Protein AF-A0A7X3WJG6-F1 (afdb_monomer_lite)

Foldseek 3Di:
DPPPVVVVVVVVVVVVVVVVVVVVVVVVVVVVVVQCVVPHPPSDDDPPDPDPPLFDAQALLDQVVLVVVVNRHHGPPDDDDDDDDPPPCSVVSVVSSCVSCVVVVHDDDDDDPPPPDDPPPDDD

Structure (mmCIF, N/CA/C/O backbone):
data_AF-A0A7X3WJG6-F1
#
_entry.id   AF-A0A7X3WJG6-F1
#
loop_
_atom_site.group_PDB
_atom_site.id
_atom_site.type_symbol
_atom_site.label_atom_id
_atom_site.label_alt_id
_atom_site.label_comp_id
_atom_site.label_asym_id
_atom_site.label_entity_id
_atom_site.label_seq_id
_atom_site.pdbx_PDB_ins_code
_atom_site.Cartn_x
_atom_site.Cartn_y
_atom_site.Cartn_z
_atom_site.occupancy
_atom_site.B_iso_or_equiv
_atom_site.auth_seq_id
_atom_site.auth_comp_id
_atom_site.auth_asym_id
_atom_site.auth_atom_id
_atom_site.pdbx_PDB_model_num
ATOM 1 N N . MET A 1 1 ? -24.813 3.597 69.328 1.00 50.94 1 MET A N 1
ATOM 2 C CA . MET A 1 1 ? -25.637 4.396 68.397 1.00 50.94 1 MET A CA 1
ATOM 3 C C . MET A 1 1 ? -24.765 5.347 67.561 1.00 50.94 1 MET A C 1
ATOM 5 O O . MET A 1 1 ? -25.091 6.511 67.450 1.00 50.94 1 MET A O 1
ATOM 9 N N . ALA A 1 2 ? -23.630 4.885 67.010 1.00 55.91 2 ALA A N 1
ATOM 10 C CA . ALA A 1 2 ? -22.631 5.756 66.356 1.00 55.91 2 ALA A CA 1
ATOM 11 C C . ALA A 1 2 ? -22.062 5.136 65.061 1.00 55.91 2 ALA A C 1
ATOM 13 O O . ALA A 1 2 ? -20.887 5.307 64.746 1.00 55.91 2 ALA A O 1
ATOM 14 N N . LYS A 1 3 ? -22.870 4.319 64.370 1.00 54.25 3 LYS A N 1
ATOM 15 C CA . LYS A 1 3 ? -22.493 3.693 63.092 1.00 54.25 3 LYS A CA 1
ATOM 16 C C . LYS A 1 3 ? -23.187 4.334 61.880 1.00 54.25 3 LYS A C 1
ATOM 18 O O . LYS A 1 3 ? -22.618 4.237 60.804 1.00 54.25 3 LYS A O 1
ATOM 23 N N . ASP A 1 4 ? -24.304 5.045 62.067 1.00 60.06 4 ASP A N 1
ATOM 24 C CA . ASP A 1 4 ? -25.096 5.618 60.963 1.00 60.06 4 ASP A CA 1
ATOM 25 C C . ASP A 1 4 ? -24.482 6.884 60.334 1.00 60.06 4 ASP A C 1
ATOM 27 O O . ASP A 1 4 ? -24.547 7.052 59.11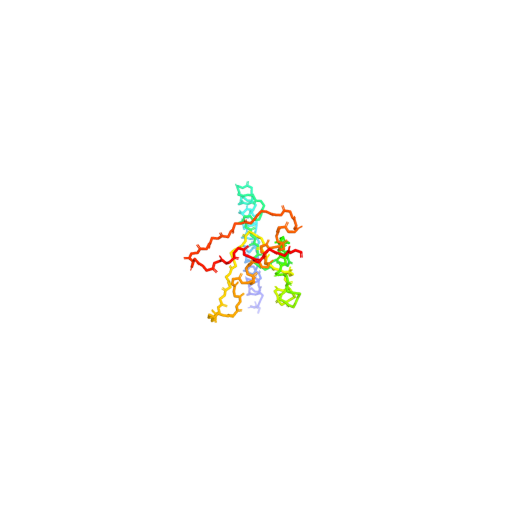7 1.00 60.06 4 ASP A O 1
ATOM 31 N N . ASP A 1 5 ? -23.804 7.735 61.114 1.00 61.56 5 ASP A N 1
ATOM 32 C CA . ASP A 1 5 ? -23.252 8.999 60.590 1.00 61.56 5 ASP A CA 1
ATOM 33 C C . ASP A 1 5 ? -22.064 8.799 59.631 1.00 61.56 5 ASP A C 1
ATOM 35 O O . ASP A 1 5 ? -21.880 9.578 58.700 1.00 61.56 5 ASP A O 1
ATOM 39 N N . ARG A 1 6 ? -21.253 7.744 59.809 1.00 62.53 6 ARG A N 1
ATOM 40 C CA . ARG A 1 6 ? -20.094 7.484 58.926 1.00 62.53 6 ARG A CA 1
ATOM 41 C C . ARG A 1 6 ? -20.511 6.955 57.556 1.00 62.53 6 ARG A C 1
ATOM 43 O O . ARG A 1 6 ? -19.930 7.349 56.553 1.00 62.53 6 ARG A O 1
ATOM 50 N N . THR A 1 7 ? -21.547 6.122 57.515 1.00 62.91 7 THR A N 1
ATOM 51 C CA . THR A 1 7 ? -22.096 5.564 56.272 1.00 62.91 7 THR A CA 1
ATOM 52 C C . THR A 1 7 ? -22.787 6.609 55.395 1.00 62.91 7 THR A C 1
ATOM 54 O O . THR A 1 7 ? -22.826 6.445 54.178 1.00 62.91 7 THR A O 1
ATOM 57 N N . ASN A 1 8 ? -23.304 7.698 55.976 1.00 62.88 8 ASN A N 1
ATOM 58 C CA . ASN A 1 8 ? -23.952 8.759 55.203 1.00 62.88 8 ASN A CA 1
ATOM 59 C C . ASN A 1 8 ? -22.929 9.677 54.508 1.00 62.88 8 ASN A C 1
ATOM 61 O O . ASN A 1 8 ? -23.099 10.021 53.343 1.00 62.88 8 ASN A O 1
ATOM 65 N N . VAL A 1 9 ? -21.814 9.979 55.183 1.00 68.12 9 VAL A N 1
ATOM 66 C CA . VAL A 1 9 ? -20.720 10.800 54.631 1.00 68.12 9 VAL A CA 1
ATOM 67 C C . VAL A 1 9 ? -19.986 10.082 53.489 1.00 68.12 9 VAL A C 1
ATOM 69 O O . VAL A 1 9 ? -19.663 10.702 52.479 1.00 68.12 9 VAL A O 1
ATOM 72 N N . GLU A 1 10 ? -19.762 8.769 53.599 1.00 63.91 10 GLU A N 1
ATOM 73 C CA . GLU A 1 10 ? -19.140 7.967 52.529 1.00 63.91 10 GLU A CA 1
ATOM 74 C C . GLU A 1 10 ? -20.019 7.895 51.265 1.00 63.91 10 GLU A C 1
ATOM 76 O O . GLU A 1 10 ? -19.512 7.990 50.144 1.00 63.91 10 GLU A O 1
ATOM 81 N N . ASN A 1 11 ? -21.344 7.804 51.428 1.00 66.31 11 ASN A N 1
ATOM 82 C CA . ASN A 1 11 ? -22.280 7.832 50.302 1.00 66.31 11 ASN A CA 1
ATOM 83 C C . ASN A 1 11 ? -22.334 9.209 49.622 1.00 66.31 11 ASN A C 1
ATOM 85 O O . ASN A 1 11 ? -22.361 9.273 48.392 1.00 66.31 11 ASN A O 1
ATOM 89 N N . GLU A 1 12 ? -22.295 10.302 50.386 1.00 68.25 12 GLU A N 1
ATOM 90 C CA . GLU A 1 12 ?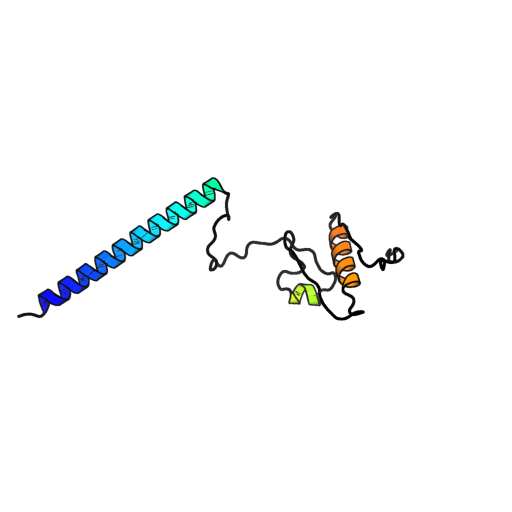 -22.297 11.672 49.853 1.00 68.25 12 GLU A CA 1
ATOM 91 C C . GLU A 1 12 ? -21.010 11.999 49.071 1.00 68.25 12 GLU A C 1
ATOM 93 O O . GLU A 1 12 ? -21.089 12.534 47.962 1.00 68.25 12 GLU A O 1
ATOM 98 N N . LEU A 1 13 ? -19.841 11.579 49.574 1.00 67.25 13 LEU A N 1
ATOM 99 C CA . LEU A 1 13 ? -18.549 11.715 48.882 1.00 67.25 13 LEU A CA 1
ATOM 100 C C . LEU A 1 13 ? -18.530 10.956 47.543 1.00 67.25 13 LEU A C 1
ATOM 102 O O . LEU A 1 13 ? -18.117 11.505 46.520 1.00 67.25 13 LEU A O 1
ATOM 106 N N . SER A 1 14 ? -19.045 9.721 47.519 1.00 67.19 14 SER A N 1
ATOM 107 C CA . SER A 1 14 ? -19.108 8.920 46.287 1.00 67.19 14 SER A CA 1
ATOM 108 C C . SER A 1 14 ? -20.068 9.505 45.237 1.00 67.19 14 SER A C 1
ATOM 110 O O . SER A 1 14 ? -19.825 9.396 44.031 1.00 67.19 14 SER A O 1
ATOM 112 N N . ALA A 1 15 ? -21.139 10.178 45.671 1.00 74.62 15 ALA A N 1
ATOM 113 C CA . ALA A 1 15 ? -22.098 10.831 44.786 1.00 74.62 15 ALA A CA 1
ATOM 114 C C . ALA A 1 15 ? -21.526 12.112 44.148 1.00 74.62 15 ALA A C 1
ATOM 116 O O . ALA A 1 15 ? -21.744 12.359 42.957 1.00 74.62 15 ALA A O 1
ATOM 117 N N . GLU A 1 16 ? -20.753 12.905 44.899 1.00 75.50 16 GLU A N 1
ATOM 118 C CA . GLU A 1 16 ? -20.049 14.078 44.364 1.00 75.50 16 GLU A CA 1
ATOM 119 C C . GLU A 1 16 ? -18.953 13.694 43.363 1.00 75.50 16 GLU A C 1
ATOM 121 O O . GLU A 1 16 ? -18.815 14.337 42.318 1.00 75.50 16 GLU A O 1
ATOM 126 N N . GLU A 1 17 ? -18.212 12.614 43.620 1.00 75.06 17 GLU A N 1
ATOM 127 C CA . GLU A 1 17 ? -17.209 12.094 42.686 1.00 75.06 17 GLU A CA 1
ATOM 128 C C . GLU A 1 17 ? -17.835 11.623 41.368 1.00 75.06 17 GLU A C 1
ATOM 130 O O . GLU A 1 17 ? -17.329 11.951 40.289 1.00 75.06 17 GLU A O 1
ATOM 135 N N . GLN A 1 18 ? -18.973 10.925 41.429 1.00 76.38 18 GLN A N 1
ATOM 136 C CA . GLN A 1 18 ? -19.709 10.510 40.231 1.00 76.38 18 GLN A CA 1
ATOM 137 C C . GLN A 1 18 ? -20.286 11.701 39.460 1.00 76.38 18 GLN A C 1
ATOM 139 O O . GLN A 1 18 ? -20.223 11.729 38.227 1.00 76.38 18 GLN A O 1
ATOM 144 N N . LYS A 1 19 ? -20.791 12.719 40.165 1.00 81.38 19 LYS A N 1
ATOM 145 C CA . LYS A 1 19 ? -21.271 13.962 39.549 1.00 81.38 19 LYS A CA 1
ATOM 146 C C . LYS A 1 19 ? -20.133 14.710 38.847 1.00 81.38 19 LYS A C 1
ATOM 148 O O . LYS A 1 19 ? -20.279 15.091 37.686 1.00 81.38 19 LYS A O 1
ATOM 153 N N . ASN A 1 20 ? -18.974 14.830 39.493 1.00 83.94 20 ASN A N 1
ATOM 154 C CA . ASN A 1 20 ? -17.781 15.446 38.910 1.00 83.94 20 ASN A CA 1
ATOM 155 C C . ASN A 1 20 ? -17.252 14.660 37.702 1.00 83.94 20 ASN A C 1
ATOM 157 O O . ASN A 1 20 ? -16.844 15.256 36.704 1.00 83.94 20 ASN A O 1
ATOM 161 N N . ALA A 1 21 ? -17.272 13.326 37.752 1.00 81.56 21 ALA A N 1
ATOM 162 C CA . ALA A 1 21 ? -16.908 12.486 36.615 1.00 81.56 21 ALA A CA 1
ATOM 163 C C . ALA A 1 21 ? -17.867 12.689 35.428 1.00 81.56 21 ALA A C 1
ATOM 165 O O . ALA A 1 21 ? -17.417 12.782 34.283 1.00 81.56 21 ALA A O 1
ATOM 166 N N . ALA A 1 22 ? -19.171 12.823 35.688 1.00 86.38 22 ALA A N 1
ATOM 167 C CA . ALA A 1 22 ? -20.176 13.090 34.662 1.00 86.38 22 ALA A CA 1
ATOM 168 C C . ALA A 1 22 ? -20.026 14.487 34.029 1.00 86.38 22 ALA A C 1
ATOM 170 O O . ALA A 1 22 ? -20.125 14.618 32.806 1.00 86.38 22 ALA A O 1
ATOM 171 N N . GLU A 1 23 ? -19.738 15.523 34.824 1.00 87.56 23 GLU A N 1
ATOM 172 C CA . GLU A 1 23 ? -19.485 16.878 34.313 1.00 87.56 23 GLU A CA 1
ATOM 173 C C . GLU A 1 23 ? -18.200 16.953 33.482 1.00 87.56 23 GLU A C 1
ATOM 175 O O . GLU A 1 23 ? -18.211 17.505 32.379 1.00 87.56 23 GLU A O 1
ATOM 180 N N . LYS A 1 24 ? -17.116 16.311 33.940 1.00 84.56 24 LYS A N 1
ATOM 181 C CA . LYS A 1 24 ? -15.872 16.186 33.163 1.00 84.56 24 LYS A CA 1
ATOM 182 C C . LYS A 1 24 ? -16.116 15.494 31.824 1.00 84.56 24 LYS A C 1
ATOM 184 O O . LYS A 1 24 ? -15.591 15.935 30.806 1.00 84.56 24 LYS A O 1
ATOM 189 N N . ARG A 1 25 ? -16.944 14.446 31.798 1.00 85.19 25 ARG A N 1
ATOM 190 C CA . ARG A 1 25 ? -17.279 13.720 30.564 1.00 85.19 25 ARG A CA 1
ATOM 191 C C . ARG A 1 25 ? -18.050 14.597 29.577 1.00 85.19 25 ARG A C 1
ATOM 193 O O . ARG A 1 25 ? -17.683 14.643 28.409 1.00 85.19 25 ARG A O 1
ATOM 200 N N . LYS A 1 26 ? -19.023 15.381 30.059 1.00 88.44 26 LYS A N 1
ATOM 201 C CA . LYS A 1 26 ? -19.725 16.386 29.240 1.00 88.44 26 LYS A CA 1
ATOM 202 C C . LYS A 1 26 ? -18.781 17.444 28.668 1.00 88.44 26 LYS A C 1
ATOM 204 O O . LYS A 1 26 ? -18.902 17.778 27.493 1.00 88.44 26 LYS A O 1
ATOM 209 N N . ALA A 1 27 ? -17.852 17.963 29.472 1.00 89.69 27 ALA A N 1
ATOM 210 C CA . ALA A 1 27 ? -16.875 18.948 29.009 1.00 89.69 27 ALA A CA 1
ATOM 211 C C . ALA A 1 27 ? -15.956 18.369 27.918 1.00 89.69 27 ALA A C 1
ATOM 213 O O . ALA A 1 27 ? -15.685 19.032 26.918 1.00 89.69 27 ALA A O 1
ATOM 214 N N . VAL A 1 28 ? -15.535 17.109 28.074 1.00 86.19 28 VAL A N 1
ATOM 215 C CA . VAL A 1 28 ? -14.751 16.381 27.067 1.00 86.19 28 VAL A CA 1
ATOM 216 C C . VAL A 1 28 ? -15.541 16.203 25.768 1.00 86.19 28 VAL A C 1
ATOM 218 O O . VAL A 1 28 ? -15.019 16.520 24.702 1.00 86.19 28 VAL A O 1
ATOM 221 N N . ASP A 1 29 ? -16.802 15.773 25.832 1.00 86.19 29 ASP A N 1
ATOM 222 C CA . ASP A 1 29 ? -17.635 15.570 24.637 1.00 86.19 29 ASP A CA 1
ATOM 223 C C . ASP A 1 29 ? -17.919 16.897 23.895 1.00 86.19 29 ASP A C 1
ATOM 225 O O . ASP A 1 29 ? -17.939 16.948 22.660 1.00 86.19 29 ASP A O 1
ATOM 229 N N . GLN A 1 30 ? -18.066 18.005 24.633 1.00 90.50 30 GLN A N 1
ATOM 230 C CA . GLN A 1 30 ? -18.182 19.347 24.053 1.00 90.50 30 GLN A CA 1
ATOM 231 C C . GLN A 1 30 ? -16.889 19.803 23.372 1.00 90.50 30 GLN A C 1
ATOM 233 O O . GLN A 1 30 ? -16.947 20.340 22.265 1.00 90.50 30 GLN A O 1
ATOM 238 N N . ALA A 1 31 ? -15.731 19.581 23.998 1.00 87.38 31 ALA A N 1
ATOM 239 C CA . ALA A 1 31 ? -14.436 19.909 23.406 1.00 87.38 31 ALA A CA 1
ATOM 240 C C . ALA A 1 31 ? -14.185 19.098 22.123 1.00 87.38 31 ALA A C 1
ATOM 242 O O . ALA A 1 31 ? -13.780 19.664 21.110 1.00 87.38 31 ALA A O 1
ATOM 243 N N . ILE A 1 32 ? -14.514 17.802 22.136 1.00 86.31 32 ILE A N 1
ATOM 244 C CA . ILE A 1 32 ? -14.460 16.926 20.956 1.00 86.31 32 ILE A CA 1
ATOM 245 C C . ILE A 1 32 ? -15.317 17.504 19.821 1.00 86.31 32 ILE A C 1
ATOM 247 O O . ILE A 1 32 ? -14.825 17.690 18.710 1.00 86.31 32 ILE A O 1
ATOM 251 N N . SER A 1 33 ? -16.559 17.891 20.121 1.00 86.38 33 SER A N 1
ATOM 252 C CA . SER A 1 33 ? -17.479 18.474 19.134 1.00 86.38 33 SER A CA 1
ATOM 253 C C . SER A 1 33 ? -16.972 19.805 18.555 1.00 86.38 33 SER A C 1
ATOM 255 O O . SER A 1 33 ? -17.173 20.097 17.375 1.00 86.38 33 SER A O 1
ATOM 257 N N . GLN A 1 34 ? -16.308 20.635 19.369 1.00 89.38 34 GLN A N 1
ATOM 258 C CA . GLN A 1 34 ? -15.703 21.888 18.901 1.00 89.38 34 GLN A CA 1
ATOM 259 C C . GLN A 1 34 ? -14.538 21.631 17.940 1.00 89.38 34 GLN A C 1
ATOM 261 O O . GLN A 1 34 ? -14.442 22.302 16.912 1.00 89.38 34 GLN A O 1
ATOM 266 N N . VAL A 1 35 ? -13.691 20.641 18.241 1.00 86.81 35 VAL A N 1
ATOM 267 C CA . VAL A 1 35 ? -12.572 20.241 17.377 1.00 86.81 35 VAL A CA 1
ATOM 268 C C . VAL A 1 35 ? -13.087 19.695 16.043 1.00 86.81 35 VAL A C 1
ATOM 270 O O . VAL A 1 35 ? -12.622 20.135 14.994 1.00 86.81 35 VAL A O 1
ATOM 273 N N . GLU A 1 36 ? -14.099 18.825 16.047 1.00 87.12 36 GLU A N 1
ATOM 274 C CA . GLU A 1 36 ? -14.685 18.303 14.802 1.00 87.12 36 GLU A CA 1
ATOM 275 C C . GLU A 1 36 ? -15.314 19.399 13.932 1.00 87.12 36 GLU A C 1
ATOM 277 O O . GLU A 1 36 ? -15.201 19.365 12.705 1.00 87.12 36 GLU A O 1
ATOM 282 N N . ARG A 1 37 ? -15.956 20.405 14.542 1.00 86.94 37 ARG A N 1
ATOM 283 C CA . ARG A 1 37 ? -16.540 21.530 13.797 1.00 86.94 37 ARG A CA 1
ATOM 284 C C . ARG A 1 37 ? -15.476 22.439 13.178 1.00 86.94 37 ARG A C 1
ATOM 286 O O . ARG A 1 37 ? -15.708 22.979 12.100 1.00 86.94 37 ARG A O 1
ATOM 293 N N . ALA A 1 38 ? -14.351 22.635 13.863 1.00 88.81 38 ALA A N 1
ATOM 294 C CA . ALA A 1 38 ? -13.279 23.516 13.408 1.00 88.81 38 ALA A CA 1
ATOM 295 C C . ALA A 1 38 ? -12.361 22.860 12.361 1.00 88.81 38 ALA A C 1
ATOM 297 O O . ALA A 1 38 ? -11.940 23.534 11.425 1.00 88.81 38 ALA A O 1
ATOM 298 N N . TYR A 1 39 ? -12.067 21.563 12.505 1.00 85.31 39 TYR A N 1
ATOM 299 C CA . TYR A 1 39 ? -11.040 20.866 11.716 1.00 85.31 39 TYR A CA 1
ATOM 300 C C . TYR A 1 39 ? -11.583 19.725 10.841 1.00 85.31 39 TYR A C 1
ATOM 302 O O . TYR A 1 39 ? -10.834 19.141 10.062 1.00 85.31 39 TYR A O 1
ATOM 310 N N . GLY A 1 40 ? -12.883 19.430 10.924 1.00 79.50 40 GLY A N 1
ATOM 311 C CA . GLY A 1 40 ? -13.547 18.388 10.145 1.00 79.50 40 GLY A CA 1
ATOM 312 C C . GLY A 1 40 ? -13.761 17.084 10.918 1.00 79.50 40 GLY A C 1
ATOM 313 O O . GLY A 1 40 ? -13.167 16.835 11.970 1.00 79.50 40 GLY A O 1
ATOM 314 N N . LYS A 1 41 ? -14.642 16.228 10.381 1.00 75.69 41 LYS A N 1
ATOM 315 C CA . LYS A 1 41 ? -14.923 14.900 10.949 1.00 75.69 41 LYS A CA 1
ATOM 316 C C . LYS A 1 41 ? -13.644 14.063 10.987 1.00 75.69 41 LYS A C 1
ATOM 318 O O . LYS A 1 41 ? -12.955 13.957 9.977 1.00 75.69 41 LYS A O 1
ATOM 323 N N . GLY A 1 42 ? -13.353 13.458 12.138 1.00 70.12 42 GLY A N 1
ATOM 324 C CA . GLY A 1 42 ? -12.160 12.630 12.323 1.00 70.12 42 GLY A CA 1
ATOM 325 C C . GLY A 1 42 ? -10.890 13.376 12.738 1.00 70.12 42 GLY A C 1
ATOM 326 O O . GLY A 1 42 ? -9.850 12.742 12.887 1.00 70.12 42 GLY A O 1
ATOM 327 N N . ALA A 1 43 ? -10.959 14.691 12.976 1.00 74.88 43 ALA A N 1
ATOM 328 C CA . ALA A 1 43 ? -9.840 15.463 13.528 1.00 74.88 43 ALA A CA 1
ATOM 329 C C . ALA A 1 43 ? -9.466 15.044 14.963 1.00 74.88 43 ALA A C 1
ATOM 331 O O . ALA A 1 43 ? -8.334 15.240 15.402 1.00 74.88 43 ALA A O 1
ATOM 332 N N . ILE A 1 44 ? -10.413 14.454 15.692 1.00 79.19 44 ILE A N 1
ATOM 333 C CA . ILE A 1 44 ? -10.188 13.829 16.989 1.00 79.19 44 ILE A CA 1
ATOM 334 C C . ILE A 1 44 ? -10.967 12.517 17.030 1.00 79.19 44 ILE A C 1
ATOM 336 O O . ILE A 1 44 ? -12.135 12.458 16.658 1.00 79.19 44 ILE A O 1
ATOM 340 N N . MET A 1 45 ? -10.301 11.443 17.436 1.00 73.88 45 MET A N 1
ATOM 341 C CA . MET A 1 45 ? -10.870 10.099 17.473 1.00 73.88 45 MET A CA 1
ATOM 342 C C . MET A 1 45 ? -10.417 9.408 18.752 1.00 73.88 45 MET A C 1
ATOM 344 O O . MET A 1 45 ? -9.325 9.669 19.261 1.00 73.88 45 MET A O 1
ATOM 348 N N . ARG A 1 46 ? -11.243 8.506 19.284 1.00 73.75 46 ARG A N 1
ATOM 349 C CA . ARG A 1 46 ? -10.795 7.626 20.367 1.00 73.75 46 ARG A CA 1
ATOM 350 C C . ARG A 1 46 ? -9.941 6.520 19.761 1.00 73.75 46 ARG A C 1
ATOM 352 O O . ARG A 1 46 ? -10.403 5.812 18.877 1.00 73.75 46 ARG A O 1
ATOM 359 N N . LEU A 1 47 ? -8.728 6.345 20.284 1.00 63.56 47 LEU A N 1
ATOM 360 C CA . LEU A 1 47 ? -7.802 5.292 19.848 1.00 63.56 47 LEU A CA 1
ATOM 361 C C . LEU A 1 47 ? -8.391 3.876 20.020 1.00 63.56 47 LEU A C 1
ATOM 363 O O . LEU A 1 47 ? -7.994 2.954 19.324 1.00 63.56 47 LEU A O 1
ATOM 367 N N . THR A 1 48 ? -9.340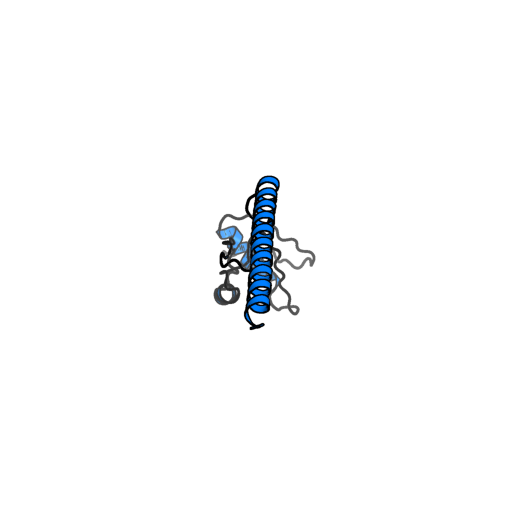 3.714 20.947 1.00 66.75 48 THR A N 1
ATOM 368 C CA . THR A 1 48 ? -9.993 2.440 21.303 1.00 66.75 48 THR A CA 1
ATOM 369 C C . THR A 1 48 ? -11.358 2.244 20.626 1.00 66.75 48 THR A C 1
ATOM 371 O O . THR A 1 48 ? -12.166 1.460 21.108 1.00 66.75 48 THR A O 1
ATOM 374 N N . GLY A 1 49 ? -11.681 3.001 19.574 1.00 60.84 49 GLY A N 1
ATOM 375 C CA . GLY A 1 49 ? -12.898 2.757 18.796 1.00 60.84 49 GLY A CA 1
ATOM 376 C C . GLY A 1 49 ? -12.733 1.543 17.880 1.00 60.84 49 GLY A C 1
ATOM 377 O O . GLY A 1 49 ? -11.745 1.463 17.160 1.00 60.84 49 GLY A O 1
ATOM 378 N N . ASP A 1 50 ? -13.713 0.635 17.870 1.00 56.38 50 ASP A N 1
ATOM 379 C CA . ASP A 1 50 ? -13.753 -0.546 16.985 1.00 56.38 50 ASP A CA 1
ATOM 380 C C . ASP A 1 50 ? -13.966 -0.199 15.495 1.00 56.38 50 ASP A C 1
ATOM 382 O O . ASP A 1 50 ? -13.992 -1.081 14.635 1.00 56.38 50 ASP A O 1
ATOM 386 N N . GLU A 1 51 ? -14.134 1.083 15.156 1.00 58.38 51 GLU A N 1
ATOM 387 C CA . GLU A 1 51 ? -14.250 1.524 13.769 1.00 58.38 51 GLU A CA 1
ATOM 388 C C . GLU A 1 51 ? -12.879 1.504 13.088 1.00 58.38 51 GLU A C 1
ATOM 390 O O . GLU A 1 51 ? -12.117 2.474 13.100 1.00 58.38 51 GLU A O 1
ATOM 395 N N . VAL A 1 52 ? -12.581 0.378 12.439 1.00 60.25 52 VAL A N 1
ATOM 396 C CA . VAL A 1 52 ? -11.530 0.299 11.425 1.00 60.25 52 VAL A CA 1
ATOM 397 C C . VAL A 1 52 ? -11.913 1.260 10.305 1.00 60.25 52 VAL A C 1
ATOM 399 O O . VAL A 1 52 ? -12.776 0.958 9.481 1.00 60.25 52 VAL A O 1
ATOM 402 N N . VAL A 1 53 ? -11.290 2.440 10.283 1.00 67.19 53 VAL A N 1
ATOM 403 C CA . VAL A 1 53 ? -11.471 3.400 9.191 1.00 67.19 53 VAL A CA 1
ATOM 404 C C . VAL A 1 53 ? -11.083 2.688 7.891 1.00 67.19 53 VAL A C 1
ATOM 406 O O . VAL A 1 53 ? -9.928 2.270 7.773 1.00 67.19 53 VAL A O 1
ATOM 409 N N . PRO A 1 54 ? -12.006 2.513 6.927 1.00 68.44 54 PRO A N 1
ATOM 410 C CA . PRO A 1 54 ? -11.703 1.807 5.695 1.00 68.44 54 PRO A CA 1
ATOM 411 C C . PRO A 1 54 ? -10.629 2.583 4.937 1.00 68.44 54 PRO A C 1
ATOM 413 O O . PRO A 1 54 ? -10.807 3.743 4.564 1.00 68.44 54 PRO A O 1
ATOM 416 N N . VAL A 1 55 ? -9.482 1.939 4.750 1.00 82.50 55 VAL A N 1
ATOM 417 C CA . VAL A 1 55 ? -8.354 2.489 4.008 1.00 82.50 55 VAL A CA 1
ATOM 418 C C . VAL A 1 55 ? -8.394 1.920 2.604 1.00 82.50 55 VAL A C 1
ATOM 420 O O . VAL A 1 55 ? -8.483 0.710 2.421 1.00 82.50 55 VAL A O 1
ATOM 423 N N . GLU A 1 56 ? -8.299 2.787 1.606 1.00 89.69 56 GLU A N 1
ATOM 424 C CA . GLU A 1 56 ? -8.130 2.337 0.232 1.00 89.69 56 GLU A CA 1
ATOM 425 C C . GLU A 1 56 ? -6.735 1.719 0.047 1.00 89.69 56 GLU A C 1
ATOM 427 O O . GLU A 1 56 ? -5.741 2.286 0.503 1.00 89.69 56 GLU A O 1
ATOM 432 N N . VAL A 1 57 ? -6.644 0.568 -0.623 1.00 93.88 57 VAL A N 1
ATOM 433 C CA . VAL A 1 57 ? -5.395 -0.197 -0.772 1.00 93.88 57 VAL A CA 1
ATOM 434 C C . VAL A 1 57 ? -5.045 -0.467 -2.235 1.00 93.88 57 VAL A C 1
ATOM 436 O O . VAL A 1 57 ? -5.924 -0.605 -3.090 1.00 93.88 57 VAL A O 1
ATOM 439 N N . ILE A 1 58 ? -3.746 -0.570 -2.517 1.00 94.81 58 ILE A N 1
ATOM 440 C CA . ILE A 1 58 ? -3.194 -1.036 -3.794 1.00 94.81 58 ILE A CA 1
ATOM 441 C C . ILE A 1 58 ? -2.583 -2.425 -3.548 1.00 94.81 58 ILE A C 1
ATOM 443 O O . ILE A 1 58 ? -1.743 -2.546 -2.659 1.00 94.81 58 ILE A O 1
ATOM 447 N N . PRO A 1 59 ? -2.971 -3.476 -4.285 1.00 95.06 59 PRO A N 1
ATOM 448 C CA . PRO A 1 59 ? -2.365 -4.796 -4.137 1.00 95.06 59 PRO A CA 1
ATOM 449 C C . PRO A 1 59 ? -0.875 -4.759 -4.444 1.00 95.06 59 PRO A C 1
ATOM 451 O O . PRO A 1 59 ? -0.421 -4.005 -5.304 1.00 95.06 59 PRO A O 1
ATOM 454 N N . THR A 1 60 ? -0.116 -5.623 -3.785 1.00 93.75 60 THR A N 1
ATOM 455 C CA . THR A 1 60 ? 1.323 -5.749 -4.037 1.00 93.75 60 THR A CA 1
ATOM 456 C C . THR A 1 60 ? 1.654 -6.562 -5.285 1.00 93.75 60 THR A C 1
ATOM 458 O O . THR A 1 60 ? 2.796 -6.552 -5.733 1.00 93.75 60 THR A O 1
ATOM 461 N N . GLY A 1 61 ? 0.671 -7.276 -5.847 1.00 90.81 61 GLY A N 1
ATOM 462 C CA . GLY A 1 61 ? 0.869 -8.256 -6.920 1.00 90.81 61 GLY A CA 1
ATOM 463 C C . GLY A 1 61 ? 1.243 -9.652 -6.404 1.00 90.81 61 GLY A C 1
ATOM 464 O O . GLY A 1 61 ? 1.290 -10.599 -7.186 1.00 90.81 61 GLY A O 1
ATOM 465 N N . ALA A 1 62 ? 1.449 -9.805 -5.091 1.00 92.38 62 ALA A N 1
ATOM 466 C CA . ALA A 1 62 ? 1.690 -11.081 -4.430 1.00 92.38 62 ALA A CA 1
ATOM 467 C C . ALA A 1 62 ? 0.576 -11.370 -3.412 1.00 92.38 62 ALA A C 1
ATOM 469 O O . ALA A 1 62 ? 0.560 -10.817 -2.314 1.00 92.38 62 ALA A O 1
ATOM 470 N N . LEU A 1 63 ? -0.320 -12.307 -3.742 1.00 91.19 63 LEU A N 1
ATOM 471 C CA . LEU A 1 63 ? -1.483 -12.641 -2.906 1.00 91.19 63 LEU A CA 1
ATOM 472 C C . LEU A 1 63 ? -1.106 -12.993 -1.457 1.00 91.19 63 LEU A C 1
ATOM 474 O O . LEU A 1 63 ? -1.781 -12.580 -0.519 1.00 91.19 63 LEU A O 1
ATOM 478 N N . ALA A 1 64 ? -0.015 -13.737 -1.266 1.00 92.94 64 ALA A N 1
ATOM 479 C CA . ALA A 1 64 ? 0.459 -14.102 0.067 1.00 92.94 64 ALA A CA 1
ATOM 480 C C . ALA A 1 64 ? 0.858 -12.872 0.903 1.00 92.94 64 ALA A C 1
ATOM 482 O O . ALA A 1 64 ? 0.598 -12.841 2.104 1.00 92.94 64 ALA A O 1
ATOM 483 N N . LEU A 1 65 ? 1.451 -11.855 0.271 1.00 91.56 65 LEU A N 1
ATOM 484 C CA . LEU A 1 65 ? 1.843 -10.616 0.937 1.00 91.56 65 LEU A CA 1
ATOM 485 C C . LEU A 1 65 ? 0.621 -9.747 1.251 1.00 91.56 65 LEU A C 1
ATOM 487 O O . LEU A 1 65 ? 0.512 -9.235 2.359 1.00 91.56 65 LEU A O 1
ATOM 491 N N . ASP A 1 66 ? -0.331 -9.648 0.324 1.00 92.00 66 ASP A N 1
ATOM 492 C CA . ASP A 1 66 ? -1.581 -8.908 0.533 1.00 92.00 66 ASP A CA 1
ATOM 493 C C . ASP A 1 66 ? -2.384 -9.473 1.717 1.00 92.00 66 ASP A C 1
ATOM 495 O O . ASP A 1 66 ? -2.914 -8.714 2.533 1.00 92.00 66 ASP A O 1
ATOM 499 N N . LEU A 1 67 ? -2.413 -10.804 1.854 1.00 90.81 67 LEU A N 1
ATOM 500 C CA . LEU A 1 67 ? -3.010 -11.487 3.003 1.00 90.81 67 LEU A CA 1
ATOM 501 C C . LEU A 1 67 ? -2.216 -11.247 4.293 1.00 90.81 67 LEU A C 1
ATOM 503 O O . LEU A 1 67 ? -2.816 -10.975 5.331 1.00 90.81 67 LEU A O 1
ATOM 507 N N . ALA A 1 68 ? -0.883 -11.312 4.238 1.00 92.50 68 ALA A N 1
ATOM 508 C CA . ALA A 1 68 ? -0.027 -11.085 5.402 1.00 92.50 68 ALA A CA 1
ATOM 509 C C . ALA A 1 68 ? -0.126 -9.649 5.946 1.00 92.50 68 ALA A C 1
ATOM 511 O O . ALA A 1 68 ? -0.028 -9.445 7.154 1.00 92.50 68 ALA A O 1
ATOM 512 N N . LEU A 1 69 ? -0.365 -8.662 5.077 1.00 89.12 69 LEU A N 1
ATOM 513 C CA . LEU A 1 69 ? -0.603 -7.269 5.468 1.00 89.12 69 LEU A CA 1
ATOM 514 C C . LEU A 1 69 ? -1.962 -7.068 6.161 1.00 89.12 69 LEU A C 1
ATOM 516 O O . LEU A 1 69 ? -2.186 -6.022 6.767 1.00 89.12 69 LEU A O 1
ATOM 520 N N . GLY A 1 70 ? -2.887 -8.029 6.058 1.00 85.75 70 GLY A N 1
ATOM 521 C CA . GLY A 1 70 ? -4.207 -8.016 6.701 1.00 85.75 70 GLY A CA 1
ATOM 522 C C . GLY A 1 70 ? -5.217 -7.035 6.093 1.00 85.75 70 GLY A C 1
ATOM 523 O O . GLY A 1 70 ? -6.419 -7.265 6.171 1.00 85.75 70 GLY A O 1
ATOM 524 N N . VAL A 1 71 ? -4.742 -5.974 5.439 1.00 87.19 71 VAL A N 1
ATOM 525 C CA . VAL A 1 71 ? -5.568 -4.968 4.753 1.00 87.19 71 VAL A CA 1
ATOM 526 C C . VAL A 1 71 ? -5.725 -5.234 3.250 1.00 87.19 71 VAL A C 1
ATOM 528 O O . VAL A 1 71 ? -6.452 -4.509 2.580 1.00 87.19 71 VAL A O 1
ATOM 531 N N . GLY A 1 72 ? -5.067 -6.268 2.708 1.00 89.44 72 GLY A N 1
ATOM 532 C CA . GLY A 1 72 ? -5.187 -6.670 1.301 1.00 89.44 72 GLY A CA 1
ATOM 533 C C . GLY A 1 72 ? -4.258 -5.940 0.323 1.00 89.44 72 GLY A C 1
ATOM 534 O O . GLY A 1 72 ? -4.481 -6.011 -0.884 1.00 89.44 72 GLY A O 1
ATOM 535 N N . GLY A 1 73 ? -3.243 -5.224 0.816 1.00 93.62 73 GLY A N 1
ATOM 536 C CA . GLY A 1 73 ? -2.259 -4.521 -0.012 1.00 93.62 73 GLY A CA 1
ATOM 537 C C . GLY A 1 73 ? -1.580 -3.361 0.714 1.00 93.62 73 GLY A C 1
ATOM 538 O O . GLY A 1 73 ? -1.674 -3.234 1.935 1.00 93.62 73 GLY A O 1
ATOM 539 N N . VAL A 1 74 ? -0.904 -2.484 -0.031 1.00 94.81 74 VAL A N 1
ATOM 540 C CA . VAL A 1 74 ? -0.322 -1.257 0.523 1.00 94.81 74 VAL A CA 1
ATOM 541 C C . VAL A 1 74 ? -1.389 -0.166 0.699 1.00 94.81 74 VAL A C 1
ATOM 543 O O . VAL A 1 74 ? -2.162 0.098 -0.226 1.00 94.81 74 VAL A O 1
ATOM 546 N N . PRO A 1 75 ? -1.457 0.498 1.867 1.00 93.56 75 PRO A N 1
ATOM 547 C CA . PRO A 1 75 ? -2.451 1.531 2.139 1.00 93.56 75 PRO A CA 1
ATOM 548 C C . PRO A 1 75 ? -2.165 2.833 1.381 1.00 93.56 75 PRO A C 1
ATOM 550 O O . PRO A 1 75 ? -1.070 3.391 1.461 1.00 93.56 75 PRO A O 1
ATOM 553 N N . ARG A 1 76 ? -3.179 3.382 0.708 1.00 91.06 76 ARG A N 1
ATOM 554 C CA . ARG A 1 76 ? -3.109 4.709 0.082 1.00 91.06 76 ARG A CA 1
ATOM 555 C C . ARG A 1 76 ? -3.067 5.811 1.144 1.00 91.06 76 ARG A C 1
ATOM 557 O O . ARG A 1 76 ? -3.609 5.673 2.242 1.00 91.06 76 ARG A O 1
ATOM 564 N N . GLY A 1 77 ? -2.408 6.919 0.800 1.00 88.69 77 GLY A N 1
ATOM 565 C CA . GLY A 1 77 ? -2.266 8.087 1.679 1.00 88.69 77 GLY A CA 1
ATOM 566 C C . GLY A 1 77 ? -1.338 7.869 2.879 1.00 88.69 77 GLY A C 1
ATOM 567 O O . GLY A 1 77 ? -1.334 8.687 3.795 1.00 88.69 77 GLY A O 1
ATOM 568 N N . ARG A 1 78 ? -0.567 6.776 2.895 1.00 90.81 78 ARG A N 1
ATOM 569 C CA . ARG A 1 78 ? 0.416 6.460 3.937 1.00 90.81 78 ARG A CA 1
ATOM 570 C C . ARG A 1 78 ? 1.791 6.213 3.331 1.00 90.81 78 ARG A C 1
ATOM 572 O O . ARG A 1 78 ? 1.909 5.846 2.166 1.00 90.81 78 ARG A O 1
ATOM 579 N N . ILE A 1 79 ? 2.815 6.411 4.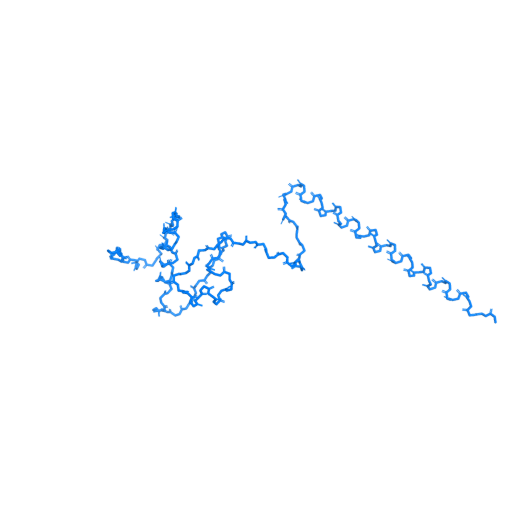154 1.00 92.31 79 ILE A N 1
ATOM 580 C CA . ILE A 1 79 ? 4.199 6.084 3.814 1.00 92.31 79 ILE A CA 1
ATOM 581 C C . ILE A 1 79 ? 4.414 4.601 4.124 1.00 92.31 79 ILE A C 1
ATOM 583 O O . ILE A 1 79 ? 4.059 4.138 5.207 1.00 92.31 79 ILE A O 1
ATOM 587 N N . VAL A 1 80 ? 4.977 3.871 3.164 1.00 92.75 80 VAL A N 1
ATOM 588 C CA . VAL A 1 80 ? 5.328 2.454 3.287 1.00 92.75 80 VAL A CA 1
ATOM 589 C C . VAL A 1 80 ? 6.817 2.316 3.003 1.00 92.75 80 VAL A C 1
ATOM 591 O O . VAL A 1 80 ? 7.305 2.844 2.007 1.00 92.75 80 VAL A O 1
ATOM 594 N N . GLU A 1 81 ? 7.529 1.604 3.870 1.00 93.69 81 GLU A N 1
ATOM 595 C CA . GLU A 1 81 ? 8.956 1.324 3.724 1.00 93.69 81 GLU A CA 1
ATOM 596 C C . GLU A 1 81 ? 9.167 -0.164 3.421 1.00 93.69 81 GLU A C 1
ATOM 598 O O . GLU A 1 81 ? 8.639 -1.032 4.116 1.00 93.69 81 GLU A O 1
ATOM 603 N N . VAL A 1 82 ? 9.953 -0.457 2.383 1.00 91.62 82 VAL A N 1
ATOM 604 C CA . VAL A 1 82 ? 10.365 -1.817 2.017 1.00 91.62 82 VAL A CA 1
ATOM 605 C C . VAL A 1 82 ? 11.879 -1.906 2.163 1.00 91.62 82 VAL A C 1
ATOM 607 O O . VAL A 1 82 ? 12.619 -1.313 1.380 1.00 91.62 82 VAL A O 1
ATOM 610 N N . PHE A 1 83 ? 12.346 -2.669 3.147 1.00 92.38 83 PHE A N 1
ATOM 611 C CA . PHE A 1 83 ? 13.768 -2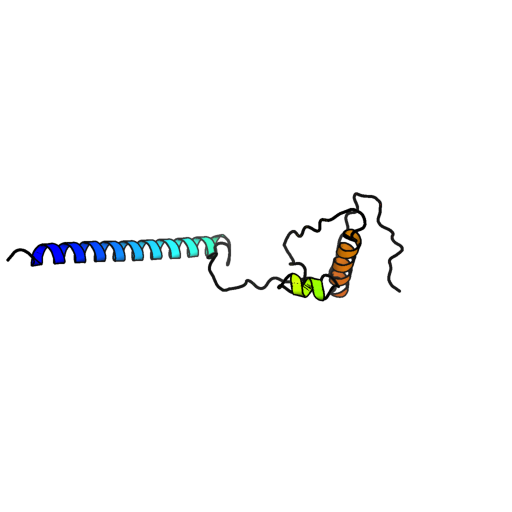.826 3.453 1.00 92.38 83 PHE A CA 1
ATOM 612 C C . PHE A 1 83 ? 14.225 -4.284 3.298 1.00 92.38 83 PHE A C 1
ATOM 614 O O . PHE A 1 83 ? 13.422 -5.214 3.271 1.00 92.38 83 PHE A O 1
ATOM 621 N N . GLY A 1 84 ? 15.536 -4.490 3.164 1.00 93.19 84 GLY A N 1
ATOM 622 C CA . GLY A 1 84 ? 16.134 -5.811 2.964 1.00 93.19 84 GLY A CA 1
ATOM 623 C C . GLY A 1 84 ? 17.510 -5.742 2.306 1.00 93.19 84 GLY A C 1
ATOM 624 O O . GLY A 1 84 ? 17.914 -4.690 1.805 1.00 93.19 84 GLY A O 1
ATOM 625 N N . HIS A 1 85 ? 18.221 -6.871 2.290 1.00 91.56 85 HIS A N 1
ATOM 626 C CA . HIS A 1 85 ? 19.551 -6.985 1.685 1.00 91.56 85 HIS A CA 1
ATOM 627 C C . HIS A 1 85 ? 19.540 -6.658 0.180 1.00 91.56 85 HIS A C 1
ATOM 629 O O . HIS A 1 85 ? 18.489 -6.623 -0.469 1.00 91.56 85 HIS A O 1
ATOM 635 N N . GLU A 1 86 ? 20.702 -6.369 -0.394 1.00 86.00 86 GLU A N 1
ATOM 636 C CA . GLU A 1 86 ? 20.817 -6.177 -1.839 1.00 86.00 86 GLU A CA 1
ATOM 637 C C . GLU A 1 86 ? 20.407 -7.461 -2.586 1.00 86.00 86 GLU A C 1
ATOM 639 O O . GLU A 1 86 ? 20.652 -8.570 -2.118 1.00 86.00 86 GLU A O 1
ATOM 644 N N . GLY A 1 87 ? 19.683 -7.323 -3.700 1.00 85.62 87 GLY A N 1
ATOM 645 C CA . GLY A 1 87 ? 19.183 -8.473 -4.463 1.00 85.62 87 GLY A CA 1
ATOM 646 C C . GLY A 1 87 ? 17.908 -9.149 -3.931 1.00 85.62 87 GLY A C 1
ATOM 647 O O . GLY A 1 87 ? 17.412 -10.065 -4.575 1.00 85.62 87 GLY A O 1
ATOM 648 N N . THR A 1 88 ? 17.300 -8.691 -2.827 1.00 89.69 88 THR A N 1
ATOM 649 C CA . THR A 1 88 ? 16.034 -9.275 -2.314 1.00 89.69 88 THR A CA 1
ATOM 650 C C . THR A 1 88 ? 14.775 -8.864 -3.091 1.00 89.69 88 THR A C 1
ATOM 652 O O . THR A 1 88 ? 13.667 -9.192 -2.679 1.00 89.69 88 THR A O 1
ATOM 655 N N . GLY A 1 89 ? 14.916 -8.118 -4.192 1.00 88.75 89 GLY A N 1
ATOM 656 C CA . GLY A 1 89 ? 13.786 -7.728 -5.042 1.00 88.75 89 GLY A CA 1
ATOM 657 C C . GLY A 1 89 ? 12.958 -6.542 -4.532 1.00 88.75 89 GLY A C 1
ATOM 658 O O . GLY A 1 89 ? 11.803 -6.409 -4.918 1.00 88.75 89 GLY A O 1
ATOM 659 N N . LYS A 1 90 ? 13.520 -5.652 -3.698 1.00 92.94 90 LYS A N 1
ATOM 660 C CA . LYS A 1 90 ? 12.827 -4.438 -3.205 1.00 92.94 90 LYS A CA 1
ATOM 661 C C . LYS A 1 90 ? 12.275 -3.576 -4.347 1.00 92.94 90 LYS A C 1
ATOM 663 O O . LYS A 1 90 ? 11.092 -3.249 -4.365 1.00 92.94 90 LYS A O 1
ATOM 668 N N . THR A 1 91 ? 13.128 -3.263 -5.323 1.00 91.06 91 THR A N 1
ATOM 669 C CA . THR A 1 91 ? 12.751 -2.497 -6.519 1.00 91.06 91 THR A CA 1
ATOM 670 C C . THR A 1 91 ? 11.719 -3.246 -7.352 1.00 91.06 91 THR A C 1
ATOM 672 O O . THR A 1 91 ? 10.748 -2.652 -7.804 1.00 91.06 91 THR A O 1
ATOM 675 N N . THR A 1 92 ? 11.869 -4.565 -7.491 1.00 91.56 92 THR A N 1
ATOM 676 C CA . THR A 1 92 ? 10.906 -5.421 -8.194 1.00 91.56 92 THR A CA 1
ATOM 677 C C . THR A 1 92 ? 9.527 -5.357 -7.539 1.00 91.56 92 THR A C 1
ATOM 679 O O . THR A 1 92 ? 8.538 -5.125 -8.227 1.00 91.56 92 THR A O 1
ATOM 682 N N . LEU A 1 93 ? 9.450 -5.473 -6.210 1.00 93.12 93 LEU A N 1
ATOM 683 C CA . LEU A 1 93 ? 8.198 -5.338 -5.465 1.00 93.12 93 LEU A CA 1
ATOM 684 C C . LEU A 1 93 ? 7.577 -3.947 -5.645 1.00 93.12 93 LEU A C 1
ATOM 686 O O . LEU A 1 93 ? 6.376 -3.838 -5.888 1.00 93.12 93 LEU A O 1
ATOM 690 N N . ALA A 1 94 ? 8.388 -2.888 -5.574 1.00 92.62 94 ALA A N 1
ATOM 691 C CA . ALA A 1 94 ? 7.922 -1.523 -5.803 1.00 92.62 94 ALA A CA 1
ATOM 692 C C . ALA A 1 94 ? 7.333 -1.353 -7.215 1.00 92.62 94 ALA A C 1
ATOM 694 O O . ALA A 1 94 ? 6.263 -0.767 -7.371 1.00 92.62 94 ALA A O 1
ATOM 695 N N . LEU A 1 95 ? 7.979 -1.924 -8.236 1.00 93.19 95 LEU A N 1
ATOM 696 C CA . LEU A 1 95 ? 7.479 -1.907 -9.610 1.00 93.19 95 LEU A CA 1
ATOM 697 C C . LEU A 1 95 ? 6.195 -2.731 -9.782 1.00 93.19 95 LEU A C 1
ATOM 699 O O . LEU A 1 95 ? 5.305 -2.301 -10.511 1.00 93.19 95 LEU A O 1
ATOM 703 N N . HIS A 1 96 ? 6.039 -3.855 -9.074 1.00 94.81 96 HIS A N 1
ATOM 704 C CA . HIS A 1 96 ? 4.778 -4.607 -9.060 1.00 94.81 96 HIS A CA 1
ATOM 705 C C . HIS A 1 96 ? 3.625 -3.797 -8.456 1.00 94.81 96 HIS A C 1
ATOM 707 O O . HIS A 1 96 ? 2.548 -3.741 -9.049 1.00 94.81 96 HIS A O 1
ATOM 713 N N . ILE A 1 97 ? 3.858 -3.110 -7.334 1.00 94.81 97 ILE A N 1
ATOM 714 C CA . ILE A 1 97 ? 2.870 -2.205 -6.726 1.00 94.81 97 ILE A CA 1
ATOM 715 C C . ILE A 1 97 ? 2.489 -1.087 -7.709 1.00 94.81 97 ILE A C 1
ATOM 717 O O . ILE A 1 97 ? 1.310 -0.766 -7.868 1.00 94.81 97 ILE A O 1
ATOM 721 N N . VAL A 1 98 ? 3.475 -0.506 -8.401 1.00 94.00 98 VAL A N 1
ATOM 722 C CA . VAL A 1 98 ? 3.250 0.515 -9.434 1.00 94.00 98 VAL A CA 1
ATOM 723 C C . VAL A 1 98 ? 2.407 -0.033 -10.589 1.00 94.00 98 VAL A C 1
ATOM 725 O O . VAL A 1 98 ? 1.447 0.619 -10.998 1.00 94.00 98 VAL A O 1
ATOM 728 N N . ALA A 1 99 ? 2.710 -1.234 -11.082 1.00 94.19 99 ALA A N 1
ATOM 729 C CA . ALA A 1 99 ? 1.941 -1.874 -12.145 1.00 94.19 99 ALA A CA 1
ATOM 730 C C . ALA A 1 99 ? 0.486 -2.139 -11.718 1.00 94.19 99 ALA A C 1
ATOM 732 O O . ALA A 1 99 ? -0.438 -1.876 -12.487 1.00 94.19 99 ALA A O 1
ATOM 733 N N . GLU A 1 100 ? 0.252 -2.598 -10.485 1.00 95.00 100 GLU A N 1
ATOM 734 C CA . GLU A 1 100 ? -1.101 -2.781 -9.939 1.00 95.00 100 GLU A CA 1
ATOM 735 C C . GLU A 1 100 ? -1.856 -1.453 -9.783 1.00 95.00 100 GLU A C 1
ATOM 737 O O . GLU A 1 100 ? -3.053 -1.380 -10.080 1.00 95.00 100 GLU A O 1
ATOM 742 N N . ALA A 1 101 ? -1.167 -0.374 -9.397 1.00 94.50 101 ALA A N 1
ATOM 743 C CA . ALA A 1 101 ? -1.747 0.967 -9.380 1.00 94.50 101 ALA A CA 1
ATOM 744 C C . ALA A 1 101 ? -2.158 1.427 -10.791 1.00 94.50 101 ALA A C 1
ATOM 746 O O . ALA A 1 101 ? -3.263 1.940 -10.975 1.00 94.50 101 ALA A O 1
ATOM 747 N N . GLN A 1 102 ? -1.304 1.197 -11.795 1.00 94.56 102 GLN A N 1
ATOM 748 C CA . GLN A 1 102 ? -1.559 1.557 -13.194 1.00 94.56 102 GLN A CA 1
ATOM 749 C C . GLN A 1 102 ? -2.706 0.752 -13.815 1.00 94.56 102 GLN A C 1
ATOM 751 O O . GLN A 1 102 ? -3.570 1.334 -14.470 1.00 94.56 102 GLN A O 1
ATOM 756 N N . LYS A 1 103 ? -2.785 -0.563 -13.563 1.00 94.12 103 LYS A N 1
ATOM 757 C CA . LYS A 1 103 ? -3.903 -1.419 -14.019 1.00 94.12 103 LYS A CA 1
ATOM 758 C C . LYS A 1 103 ? -5.261 -0.930 -13.519 1.00 94.12 103 LYS A C 1
ATOM 760 O O . LYS A 1 103 ? -6.273 -1.108 -14.189 1.00 94.12 103 LYS A O 1
ATOM 765 N N . ARG A 1 104 ? -5.282 -0.299 -12.345 1.00 93.12 104 ARG A N 1
ATOM 766 C CA . ARG A 1 104 ? -6.477 0.298 -11.731 1.00 93.12 104 ARG A CA 1
ATOM 767 C C . ARG A 1 104 ? -6.749 1.730 -12.215 1.00 93.12 104 ARG A C 1
ATOM 769 O O . ARG A 1 104 ? -7.600 2.407 -11.647 1.00 93.12 104 ARG A O 1
ATOM 776 N N . GLY A 1 105 ? -6.041 2.195 -13.249 1.00 91.75 105 GLY A N 1
ATOM 777 C CA . GLY A 1 105 ? -6.180 3.536 -13.824 1.00 91.75 105 GLY A CA 1
ATOM 778 C C . GLY A 1 105 ? -5.441 4.635 -13.054 1.00 91.75 105 GLY A C 1
ATOM 779 O O . GLY A 1 105 ? -5.674 5.816 -13.302 1.00 91.75 105 GLY A O 1
ATOM 780 N N . GLY A 1 106 ? -4.573 4.271 -12.106 1.00 91.25 106 GLY A N 1
ATOM 781 C CA . GLY A 1 106 ? -3.747 5.210 -11.355 1.00 91.25 106 GLY A CA 1
ATOM 782 C C . GLY A 1 106 ? -2.518 5.677 -12.136 1.00 91.25 106 GLY A C 1
ATOM 783 O O . GLY A 1 106 ? -2.015 4.993 -13.024 1.00 91.25 106 GLY A O 1
ATOM 784 N N . ILE A 1 107 ? -1.996 6.843 -11.764 1.00 93.12 107 ILE A N 1
ATOM 785 C CA . ILE A 1 107 ? -0.712 7.351 -12.255 1.00 93.12 107 ILE A CA 1
ATOM 786 C C . ILE A 1 107 ? 0.310 7.171 -11.136 1.00 93.12 107 ILE A C 1
ATOM 788 O O . ILE A 1 107 ? 0.042 7.515 -9.985 1.00 93.12 107 ILE A O 1
ATOM 792 N N . ALA A 1 108 ? 1.477 6.637 -11.478 1.00 92.62 108 ALA A N 1
ATOM 793 C CA . ALA A 1 108 ? 2.573 6.415 -10.549 1.00 92.62 108 ALA A CA 1
ATOM 794 C C . ALA A 1 108 ? 3.822 7.162 -11.020 1.00 92.62 108 ALA A C 1
ATOM 796 O O . ALA A 1 108 ? 4.072 7.271 -12.220 1.00 92.62 108 ALA A O 1
ATOM 797 N N . ALA A 1 109 ? 4.609 7.642 -10.063 1.00 91.81 109 ALA A N 1
ATOM 798 C CA . ALA A 1 109 ? 5.934 8.189 -10.298 1.00 91.81 109 ALA A CA 1
ATOM 799 C C . ALA A 1 109 ? 6.960 7.273 -9.629 1.00 91.81 109 ALA A C 1
ATOM 801 O O . ALA A 1 109 ? 6.769 6.865 -8.484 1.00 91.81 109 ALA A O 1
ATOM 802 N N . PHE A 1 110 ? 8.038 6.963 -10.343 1.00 88.81 110 PHE A N 1
ATOM 803 C CA . PHE A 1 110 ? 9.167 6.215 -9.809 1.00 88.81 110 PHE A CA 1
ATOM 804 C C . PHE A 1 110 ? 10.390 7.129 -9.810 1.00 88.81 110 PHE A C 1
ATOM 806 O O . PHE A 1 110 ? 10.764 7.656 -10.856 1.00 88.81 110 PHE A O 1
ATOM 813 N N . ILE A 1 111 ? 10.973 7.354 -8.635 1.00 87.56 111 ILE A N 1
ATOM 814 C CA . ILE A 1 111 ? 12.160 8.194 -8.469 1.00 87.56 111 ILE A CA 1
ATOM 815 C C . ILE A 1 111 ? 13.342 7.251 -8.279 1.00 87.56 111 ILE A C 1
ATOM 817 O O . ILE A 1 111 ? 13.545 6.725 -7.187 1.00 87.56 111 ILE A O 1
ATOM 821 N N . ASP A 1 112 ? 14.085 7.010 -9.356 1.00 85.81 112 ASP A N 1
ATOM 822 C CA . ASP A 1 112 ? 15.311 6.218 -9.298 1.00 85.81 112 ASP A CA 1
ATOM 823 C C . ASP A 1 112 ? 16.482 7.110 -8.872 1.00 85.81 112 ASP A C 1
ATOM 825 O O . ASP A 1 112 ? 16.864 8.035 -9.590 1.00 85.81 112 ASP A O 1
ATOM 829 N N . VAL A 1 113 ? 17.030 6.851 -7.687 1.00 77.94 113 VAL A N 1
ATOM 830 C CA . VAL A 1 113 ? 18.232 7.530 -7.172 1.00 77.94 113 VAL A CA 1
ATOM 831 C C . VAL A 1 113 ? 19.494 6.714 -7.490 1.00 77.94 113 VAL A C 1
ATOM 833 O O . VAL A 1 113 ? 20.592 7.265 -7.528 1.00 77.94 113 VAL A O 1
ATOM 836 N N . GLU A 1 114 ? 19.338 5.424 -7.801 1.00 68.62 114 GLU A N 1
ATOM 837 C CA . GLU A 1 114 ? 20.427 4.448 -7.932 1.00 68.62 114 GLU A CA 1
ATOM 838 C C . GLU A 1 114 ? 20.881 4.238 -9.390 1.00 68.62 114 GLU A C 1
ATOM 840 O O . GLU A 1 114 ? 21.832 3.499 -9.634 1.00 68.62 114 GLU A O 1
ATOM 845 N N . HIS A 1 115 ? 20.236 4.891 -10.370 1.00 67.69 115 HIS A N 1
ATOM 846 C CA . HIS A 1 115 ? 20.510 4.731 -11.812 1.00 67.69 115 HIS A CA 1
ATOM 847 C C . HIS A 1 115 ? 20.511 3.260 -12.280 1.00 67.69 115 HIS A C 1
ATOM 849 O O . HIS A 1 115 ? 21.240 2.884 -13.199 1.00 67.69 115 HIS A O 1
ATOM 855 N N . ALA A 1 116 ? 19.699 2.418 -11.642 1.00 66.12 116 ALA A N 1
ATOM 856 C CA . ALA A 1 116 ? 19.681 0.972 -11.850 1.00 66.12 116 ALA A CA 1
ATOM 857 C C . ALA A 1 116 ? 18.405 0.484 -12.554 1.00 66.12 116 ALA A C 1
ATOM 859 O O . ALA A 1 116 ? 18.236 -0.721 -12.758 1.00 66.12 116 ALA A O 1
ATOM 860 N N . LEU A 1 117 ? 17.481 1.388 -12.904 1.00 60.34 117 LEU A N 1
ATOM 861 C CA . LEU A 1 117 ? 16.233 1.005 -13.551 1.00 60.34 117 LEU A CA 1
ATOM 862 C C . LEU A 1 117 ? 16.450 0.603 -15.021 1.00 60.34 117 LEU A C 1
ATOM 864 O O . LEU A 1 117 ? 16.763 1.436 -15.872 1.00 60.34 117 LEU A O 1
ATOM 868 N N . ASP A 1 118 ? 16.195 -0.668 -15.334 1.00 65.25 118 ASP A N 1
ATOM 869 C CA . ASP A 1 118 ? 16.098 -1.151 -16.711 1.00 65.25 118 ASP A CA 1
ATOM 870 C C . ASP A 1 118 ? 14.692 -0.885 -17.281 1.00 65.25 118 ASP A C 1
ATOM 872 O O . ASP A 1 118 ? 13.675 -1.334 -16.746 1.00 65.25 118 ASP A O 1
ATOM 876 N N . THR A 1 119 ? 14.632 -0.147 -18.391 1.00 62.66 119 THR A N 1
ATOM 877 C CA . THR A 1 119 ? 13.381 0.195 -19.097 1.00 62.66 119 THR A CA 1
ATOM 878 C C . THR A 1 119 ? 12.831 -0.957 -19.947 1.00 62.66 119 THR A C 1
ATOM 880 O O . THR A 1 119 ? 11.715 -0.856 -20.459 1.00 62.66 119 THR A O 1
ATOM 883 N N . GLY A 1 120 ? 13.578 -2.063 -20.070 1.00 55.56 120 GLY A N 1
ATOM 884 C CA . GLY A 1 120 ? 13.203 -3.252 -20.835 1.00 55.56 120 GLY A CA 1
ATOM 885 C C . GLY A 1 120 ? 12.113 -4.133 -20.211 1.00 55.56 120 GLY A C 1
ATOM 886 O O . GLY A 1 120 ? 11.528 -4.946 -20.918 1.00 55.56 120 GLY A O 1
ATOM 887 N N . CYS A 1 121 ? 11.766 -3.965 -18.930 1.00 47.94 121 CYS A N 1
ATOM 888 C CA . CYS A 1 121 ? 10.727 -4.762 -18.252 1.00 47.94 121 CYS A CA 1
ATOM 889 C C . CYS A 1 121 ? 9.284 -4.339 -18.608 1.00 47.94 121 CYS A C 1
ATOM 891 O O . CYS A 1 121 ? 8.399 -4.292 -17.750 1.00 47.94 121 CYS A O 1
ATOM 893 N N . ARG A 1 122 ? 9.031 -4.013 -19.876 1.00 41.06 122 ARG A N 1
ATOM 894 C CA . ARG A 1 122 ? 7.687 -3.799 -20.413 1.00 41.06 122 ARG A CA 1
ATOM 895 C C . ARG A 1 122 ? 7.116 -5.171 -20.768 1.00 41.06 122 ARG A C 1
ATOM 897 O O . ARG A 1 122 ? 7.632 -5.837 -21.652 1.00 41.06 122 ARG A O 1
ATOM 904 N N . GLY A 1 123 ? 6.110 -5.613 -20.017 1.00 54.69 123 GLY A N 1
ATOM 905 C CA . GLY A 1 123 ? 5.381 -6.841 -20.325 1.00 54.69 123 GLY A CA 1
ATOM 906 C C . GLY A 1 123 ? 4.593 -6.669 -21.619 1.00 54.69 123 GLY A C 1
ATOM 907 O O . GLY A 1 123 ? 3.685 -5.834 -21.666 1.00 54.69 123 GLY A O 1
ATOM 908 N N . ASP A 1 124 ? 4.987 -7.428 -22.635 1.00 38.72 124 ASP A N 1
ATOM 909 C CA . ASP A 1 124 ? 4.170 -7.756 -23.805 1.00 38.72 1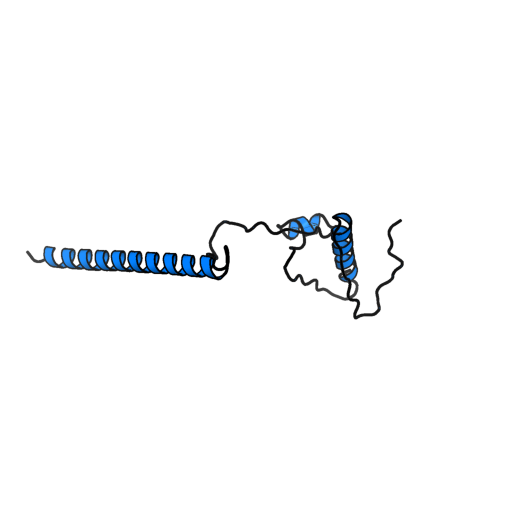24 ASP A CA 1
ATOM 910 C C . ASP A 1 124 ? 3.028 -8.709 -23.413 1.00 38.72 124 ASP A C 1
ATOM 912 O O . ASP A 1 124 ? 3.242 -9.561 -22.513 1.00 38.72 124 ASP A O 1
#

Radius of gyration: 27.52 Å; chains: 1; bounding box: 46×38×92 Å

Sequence (124 aa):
MAKDDRTNVENELSAEEQKNAAEKRKAVDQAISQVERAYGKGAIMRLTGDEVVPVEVIPTGALALDLALGVGGVPRGRIVEVFGHEGTGKTTLALHIVAEAQKRGGIAAFIDVEHALDTGCRGD

Secondary structure (DSSP, 8-state):
--SHHHHHHHHHHHHHHHHHHHHHHHHHHHHHHHHHHHH-TTSS--TT-S--PPPPEE--S-HHHHHHTSSSSEETTS------STTSSHHHHHHHHHHHHHHTT-------SSS---TT----

pLDDT: mean 80.94, std 13.79, range [38.72, 95.06]